Protein AF-Q708J1-F1 (afdb_monomer_lite)

pLDDT: mean 74.13, std 21.91, range [38.41, 98.19]

Organism: Homo sapiens (NCBI:txid9606)

Sequence (136 aa):
NVRVSNGSPSLERMDARQAEHPKPSACRNLFGPVDHEELTRDLEKHCRDMEEASQRKWNFDFQNHKPLEGKYEWQEVEKGSLPEFYYRPPRPPKGACKVPAQESQDGSGSRPAAPLTGAPANSEDTHLVDPKTDPS

Secondary structure (DSSP, 8-state):
-------PPP----------PPPPTT---SS----HHHHHHHHHHHHHHHHHHHHHHHTEETTTTEE-SSSS------GGGS-GGGTPPPPPPTT---------------PPPP---PPP-----------PPPP-

Structure (mmCIF, N/CA/C/O backbone):
data_AF-Q708J1-F1
#
_entry.id   AF-Q708J1-F1
#
loop_
_atom_site.group_PDB
_atom_site.id
_atom_site.type_symbol
_atom_site.label_atom_id
_atom_site.label_alt_id
_atom_site.label_comp_id
_atom_site.label_asym_id
_atom_site.label_entity_id
_atom_site.label_seq_id
_atom_site.pdbx_PDB_ins_code
_atom_site.Cartn_x
_atom_site.Cartn_y
_atom_site.Cartn_z
_atom_site.occupancy
_atom_site.B_iso_or_equiv
_atom_site.auth_seq_id
_atom_site.auth_comp_id
_atom_site.auth_asym_id
_atom_site.auth_atom_id
_atom_site.pdbx_PDB_model_num
ATOM 1 N N . ASN A 1 1 ? 68.027 -58.428 -14.342 1.00 43.97 1 ASN A N 1
ATOM 2 C CA . ASN A 1 1 ? 66.987 -58.029 -13.368 1.00 43.97 1 ASN A CA 1
ATOM 3 C C . ASN A 1 1 ? 66.625 -56.564 -13.527 1.00 43.97 1 ASN A C 1
ATOM 5 O O . ASN A 1 1 ? 67.343 -55.714 -13.021 1.00 43.97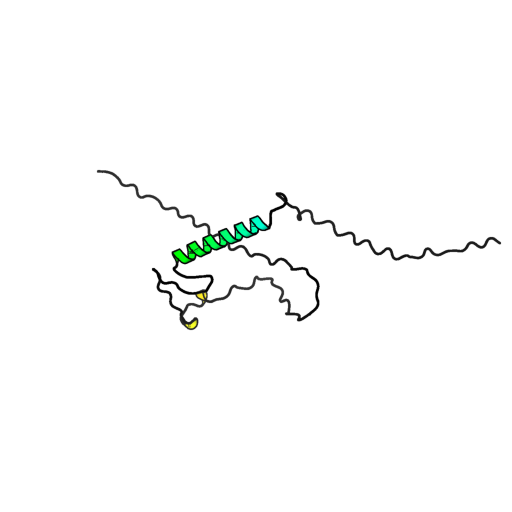 1 ASN A O 1
ATOM 9 N N . VAL A 1 2 ? 65.527 -56.268 -14.224 1.00 50.22 2 VAL A N 1
ATOM 10 C CA . VAL A 1 2 ? 64.918 -54.929 -14.245 1.00 50.22 2 VAL A CA 1
A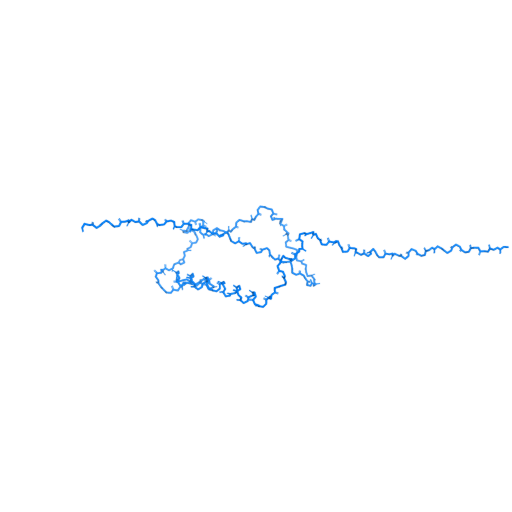TOM 11 C C . VAL A 1 2 ? 63.811 -54.918 -13.193 1.00 50.22 2 VAL A C 1
ATOM 13 O O . VAL A 1 2 ? 62.875 -55.710 -13.267 1.00 50.22 2 VAL A O 1
ATOM 16 N N . ARG A 1 3 ? 63.958 -54.070 -12.172 1.00 63.84 3 ARG A N 1
ATOM 17 C CA . ARG A 1 3 ? 62.969 -53.858 -11.110 1.00 63.84 3 ARG A CA 1
ATOM 18 C C . ARG A 1 3 ? 61.980 -52.803 -11.602 1.00 63.84 3 ARG A C 1
ATOM 20 O O . ARG A 1 3 ? 62.302 -51.621 -11.588 1.00 63.84 3 ARG A O 1
ATOM 27 N N . VAL A 1 4 ? 60.806 -53.224 -12.064 1.00 57.09 4 VAL A N 1
ATOM 28 C CA . VAL A 1 4 ? 59.715 -52.299 -12.400 1.00 57.09 4 VAL A CA 1
ATOM 29 C C . VAL A 1 4 ? 58.960 -52.002 -11.107 1.00 57.09 4 VAL A C 1
ATOM 31 O O . VAL A 1 4 ? 58.263 -52.862 -10.572 1.00 57.09 4 VAL A O 1
ATOM 34 N N . SER A 1 5 ? 59.166 -50.814 -10.545 1.00 57.88 5 SER A N 1
ATOM 35 C CA . SER A 1 5 ? 58.379 -50.328 -9.413 1.00 57.88 5 SER A CA 1
ATOM 36 C C . SER A 1 5 ? 56.951 -50.065 -9.885 1.00 57.88 5 SER A C 1
ATOM 38 O O . SER A 1 5 ? 56.720 -49.164 -10.688 1.00 57.88 5 SER A O 1
ATOM 40 N N . ASN A 1 6 ? 55.992 -50.836 -9.376 1.00 51.56 6 ASN A N 1
ATOM 41 C CA . ASN A 1 6 ? 54.568 -50.564 -9.536 1.00 51.56 6 ASN A CA 1
ATOM 42 C C . ASN A 1 6 ? 54.202 -49.423 -8.573 1.00 51.56 6 ASN A C 1
ATOM 44 O O . ASN A 1 6 ? 53.754 -49.654 -7.452 1.00 51.56 6 ASN A O 1
ATOM 48 N N . GLY A 1 7 ? 54.497 -48.184 -8.972 1.00 53.19 7 GLY A N 1
ATOM 49 C CA . GLY A 1 7 ? 53.983 -47.007 -8.284 1.00 53.19 7 GLY A CA 1
ATOM 50 C C . GLY A 1 7 ? 52.474 -46.972 -8.480 1.00 53.19 7 GLY A C 1
ATOM 51 O O . GLY A 1 7 ? 52.008 -46.630 -9.563 1.00 53.19 7 GLY A O 1
ATOM 52 N N . SER A 1 8 ? 51.713 -47.385 -7.467 1.00 53.72 8 SER A N 1
ATOM 53 C CA . SER A 1 8 ? 50.268 -47.164 -7.436 1.00 53.72 8 SER A CA 1
ATOM 54 C C . SER A 1 8 ? 50.008 -45.674 -7.672 1.00 53.72 8 SER A C 1
ATOM 56 O O . SER A 1 8 ? 50.663 -44.860 -7.013 1.00 53.72 8 SER A O 1
ATOM 58 N N . PRO A 1 9 ? 49.090 -45.284 -8.577 1.00 55.34 9 PRO A N 1
ATOM 59 C CA . PRO A 1 9 ? 48.700 -43.889 -8.657 1.00 55.34 9 PRO A CA 1
ATOM 60 C C . PRO A 1 9 ? 48.106 -43.559 -7.290 1.00 55.34 9 PRO A C 1
ATOM 62 O O . PRO A 1 9 ? 47.204 -44.263 -6.825 1.00 55.34 9 PRO A O 1
ATOM 65 N N . SER A 1 10 ? 48.646 -42.555 -6.595 1.00 57.94 10 SER A N 1
ATOM 66 C CA . SER A 1 10 ? 47.942 -42.029 -5.435 1.00 57.94 10 SER A CA 1
ATOM 67 C C . SER A 1 10 ? 46.565 -41.640 -5.944 1.00 57.94 10 SER A C 1
ATOM 69 O O . SER A 1 10 ? 46.448 -40.831 -6.865 1.00 57.94 10 SER A O 1
ATOM 71 N N . LEU A 1 11 ? 45.534 -42.275 -5.391 1.00 56.28 11 LEU A N 1
ATOM 72 C CA . LEU A 1 11 ? 44.155 -41.859 -5.553 1.00 56.28 11 LEU A CA 1
ATOM 73 C C . LEU A 1 11 ? 44.043 -40.523 -4.810 1.00 56.28 11 LEU A C 1
ATOM 75 O O . LEU A 1 11 ? 43.499 -40.456 -3.709 1.00 56.28 11 LEU A O 1
ATOM 79 N N . GLU A 1 12 ? 44.667 -39.476 -5.358 1.00 61.06 12 GLU A N 1
ATOM 80 C CA . GLU A 1 12 ? 44.356 -38.113 -4.991 1.00 61.06 12 GLU A CA 1
ATOM 81 C C . GLU A 1 12 ? 42.869 -38.013 -5.246 1.00 61.06 12 GLU A C 1
ATOM 83 O O . GLU A 1 12 ? 42.388 -38.110 -6.376 1.00 61.06 12 GLU A O 1
ATOM 88 N N . ARG A 1 13 ? 42.151 -37.994 -4.128 1.00 60.44 13 ARG A N 1
ATOM 89 C CA . ARG A 1 13 ? 40.739 -37.724 -4.021 1.00 60.44 13 ARG A CA 1
ATOM 90 C C . ARG A 1 13 ? 40.523 -36.473 -4.855 1.00 60.44 13 ARG A C 1
ATOM 92 O O . ARG A 1 13 ? 40.803 -35.373 -4.395 1.00 60.44 13 ARG A O 1
ATOM 99 N N . MET A 1 14 ? 40.106 -36.661 -6.103 1.00 56.94 14 MET A N 1
ATOM 100 C CA . MET A 1 14 ? 39.491 -35.607 -6.877 1.00 56.94 14 MET A CA 1
ATOM 101 C C . MET A 1 14 ? 38.308 -35.212 -6.017 1.00 56.94 14 MET A C 1
ATOM 103 O O . MET A 1 14 ? 37.308 -35.930 -5.968 1.00 56.94 14 MET A O 1
ATOM 107 N N . ASP A 1 15 ? 38.486 -34.145 -5.237 1.00 59.12 15 ASP A N 1
ATOM 108 C CA . ASP A 1 15 ? 37.370 -33.429 -4.665 1.00 59.12 15 ASP A CA 1
ATOM 109 C C . ASP A 1 15 ? 36.436 -33.231 -5.847 1.00 59.12 15 ASP A C 1
ATOM 111 O O . ASP A 1 15 ? 36.851 -32.727 -6.902 1.00 59.12 15 ASP A O 1
ATOM 115 N N . ALA A 1 16 ? 35.259 -33.849 -5.760 1.00 60.78 16 ALA A N 1
ATOM 116 C CA . ALA A 1 16 ? 34.289 -33.763 -6.821 1.00 60.78 16 ALA A CA 1
ATOM 117 C C . ALA A 1 16 ? 34.064 -32.272 -6.972 1.00 60.78 16 ALA A C 1
ATOM 119 O O . ALA A 1 16 ? 33.454 -31.683 -6.085 1.00 60.78 16 ALA A O 1
ATOM 120 N N . ARG A 1 17 ? 34.617 -31.663 -8.037 1.00 60.22 17 ARG A N 1
ATOM 121 C CA . ARG A 1 17 ? 34.301 -30.287 -8.406 1.00 60.22 17 ARG A CA 1
ATOM 122 C C . ARG A 1 17 ? 32.797 -30.254 -8.309 1.00 60.22 17 ARG A C 1
ATOM 124 O O . ARG A 1 17 ? 32.159 -30.960 -9.094 1.00 60.22 17 ARG A O 1
ATOM 131 N N . GLN A 1 18 ? 32.263 -29.590 -7.284 1.00 56.81 18 GLN A N 1
ATOM 132 C CA . GLN A 1 18 ? 30.833 -29.444 -7.149 1.00 56.81 18 GLN A CA 1
ATOM 133 C C . GLN A 1 18 ? 30.455 -28.723 -8.426 1.00 56.81 18 GLN A C 1
ATOM 135 O O . GLN A 1 18 ? 30.733 -27.538 -8.589 1.00 56.81 18 GLN A O 1
ATOM 140 N N . ALA A 1 19 ? 29.980 -29.486 -9.407 1.00 57.84 19 ALA A N 1
ATOM 141 C CA . ALA A 1 19 ? 29.413 -28.934 -10.602 1.00 57.84 19 ALA A CA 1
ATOM 142 C C . ALA A 1 19 ? 28.142 -28.302 -10.073 1.00 57.84 19 ALA A C 1
ATOM 144 O O . ALA A 1 19 ? 27.152 -28.997 -9.842 1.00 57.84 19 ALA A O 1
ATOM 145 N N . GLU A 1 20 ? 28.262 -27.015 -9.746 1.00 64.75 20 GLU A N 1
ATOM 146 C CA . GLU A 1 20 ? 27.172 -26.101 -9.481 1.00 64.75 20 GLU A CA 1
ATOM 147 C C . GLU A 1 20 ? 26.062 -26.507 -10.443 1.00 64.75 20 GLU A C 1
ATOM 149 O O . GLU A 1 20 ? 26.245 -26.465 -11.665 1.00 64.75 20 GLU A O 1
ATOM 154 N N . HIS A 1 21 ? 24.976 -27.064 -9.905 1.00 72.25 21 HIS A N 1
ATOM 155 C CA . HIS A 1 21 ? 23.890 -27.533 -10.745 1.00 72.25 21 HIS A CA 1
ATOM 156 C C . HIS A 1 21 ? 23.485 -26.355 -11.641 1.00 72.25 21 HIS A C 1
ATOM 158 O O . HIS A 1 21 ? 23.239 -25.265 -11.113 1.00 72.25 21 HIS A O 1
ATOM 164 N N . PRO A 1 22 ? 23.468 -26.515 -12.977 1.00 81.31 22 PRO A N 1
ATOM 165 C CA . PRO A 1 22 ? 23.168 -25.403 -13.862 1.00 81.31 22 PRO A CA 1
ATOM 166 C C . PRO A 1 22 ? 21.809 -24.823 -13.475 1.00 81.31 22 PRO A C 1
ATOM 168 O O . PRO A 1 22 ? 20.850 -25.570 -13.256 1.00 81.31 22 PRO A O 1
ATOM 171 N N . LYS A 1 23 ? 21.741 -23.491 -13.349 1.00 85.38 23 LYS A N 1
ATOM 172 C CA . LYS A 1 23 ? 20.508 -22.794 -12.967 1.00 85.38 23 LYS A CA 1
ATOM 173 C C . LYS A 1 23 ? 19.366 -23.275 -13.868 1.00 85.38 23 LYS A C 1
ATOM 175 O O . LYS A 1 23 ? 19.550 -23.334 -15.089 1.00 85.38 23 LYS A O 1
ATOM 180 N N . PRO A 1 24 ? 18.199 -23.626 -13.300 1.00 90.69 24 PRO A N 1
ATOM 181 C CA . PRO A 1 24 ? 17.074 -24.075 -14.102 1.00 90.69 24 PRO A CA 1
ATOM 182 C C . PRO A 1 24 ? 16.690 -22.973 -15.088 1.00 90.69 24 PRO A C 1
ATOM 184 O O . PRO A 1 24 ? 16.820 -21.783 -14.797 1.00 90.69 24 PRO A O 1
ATOM 187 N N . SER A 1 25 ? 16.181 -23.365 -16.253 1.00 90.75 25 SER A N 1
ATOM 188 C CA . SER A 1 25 ? 15.899 -22.443 -17.360 1.00 90.75 25 SER A CA 1
ATOM 189 C C . SER A 1 25 ? 14.937 -21.301 -16.992 1.00 90.75 25 SER A C 1
ATOM 191 O O . SER A 1 25 ? 14.907 -20.281 -17.682 1.00 90.75 25 SER A O 1
ATOM 193 N N . ALA A 1 26 ? 14.159 -21.445 -15.916 1.00 94.94 26 ALA A N 1
ATOM 194 C CA . ALA A 1 26 ? 13.254 -20.424 -15.397 1.00 94.94 26 ALA A CA 1
ATOM 195 C C . ALA A 1 26 ? 13.956 -19.284 -14.624 1.00 94.94 26 ALA A C 1
ATOM 197 O O . ALA A 1 26 ? 13.404 -18.191 -14.539 1.00 94.94 26 ALA A O 1
ATOM 198 N N . CYS A 1 27 ? 15.166 -19.489 -14.093 1.00 92.31 27 CYS A N 1
ATOM 199 C CA . CYS A 1 27 ? 15.910 -18.474 -13.336 1.00 92.31 27 CYS A CA 1
ATOM 200 C C . CYS A 1 27 ? 16.616 -17.486 -14.276 1.00 92.31 27 CYS A C 1
ATOM 202 O O . CYS A 1 27 ? 17.840 -17.507 -14.417 1.00 92.31 27 CYS A O 1
ATOM 204 N N . ARG A 1 28 ? 15.838 -16.625 -14.934 1.00 95.00 28 ARG A N 1
ATOM 205 C CA . ARG A 1 28 ? 16.339 -15.613 -15.869 1.00 95.00 28 ARG A CA 1
ATOM 206 C C . ARG A 1 28 ? 15.817 -14.226 -15.514 1.00 95.00 28 ARG A C 1
ATOM 208 O O . ARG A 1 28 ? 14.693 -14.081 -15.045 1.00 95.00 28 ARG A O 1
ATOM 215 N N . ASN A 1 29 ? 16.629 -13.210 -15.782 1.00 94.56 29 ASN A N 1
ATOM 216 C CA . ASN A 1 29 ? 16.174 -11.830 -15.753 1.00 94.56 29 ASN A CA 1
ATOM 217 C C . ASN A 1 29 ? 15.437 -11.528 -17.071 1.00 94.56 29 ASN A C 1
ATOM 219 O O . ASN A 1 29 ? 15.979 -11.785 -18.145 1.00 94.56 29 ASN A O 1
ATOM 223 N N . LEU A 1 30 ? 14.198 -11.041 -16.980 1.00 96.56 30 LEU A N 1
ATOM 224 C CA . LEU A 1 30 ? 13.337 -10.807 -18.142 1.00 96.56 30 LEU A CA 1
ATOM 225 C C . LEU A 1 30 ? 13.532 -9.427 -18.788 1.00 96.56 30 LEU A C 1
ATOM 227 O O . LEU A 1 30 ? 13.347 -9.313 -19.996 1.00 96.56 30 LEU A O 1
ATOM 231 N N . PHE A 1 31 ? 13.898 -8.401 -18.011 1.00 96.44 31 PHE A N 1
ATOM 232 C CA . PHE A 1 31 ? 13.852 -6.992 -18.444 1.00 96.44 31 PHE A CA 1
ATOM 233 C C . PHE A 1 31 ? 15.124 -6.182 -18.142 1.00 96.44 31 PHE A C 1
ATOM 235 O O . PHE A 1 31 ? 15.173 -4.990 -18.421 1.00 96.44 31 PHE A O 1
ATOM 242 N N . GLY A 1 32 ? 16.166 -6.818 -17.613 1.00 96.12 32 GLY A N 1
ATOM 243 C CA . GLY A 1 32 ? 17.430 -6.187 -17.243 1.00 96.12 32 GLY A CA 1
ATOM 244 C C . GLY A 1 32 ? 17.588 -5.901 -15.741 1.00 96.12 32 GLY A C 1
ATOM 245 O O . GLY A 1 32 ? 16.710 -6.218 -14.931 1.00 96.12 32 GLY A O 1
ATOM 246 N N . PRO A 1 33 ? 18.759 -5.377 -15.339 1.00 95.75 33 PRO A N 1
ATOM 247 C CA . PRO A 1 33 ? 19.034 -4.995 -13.956 1.00 95.75 33 PRO A CA 1
ATOM 248 C C . PRO A 1 33 ? 18.106 -3.862 -13.494 1.00 95.75 33 PRO A C 1
ATOM 250 O O . PRO A 1 33 ? 17.660 -3.056 -14.305 1.00 95.75 33 PRO A O 1
ATOM 253 N N . VAL A 1 34 ? 17.837 -3.804 -12.188 1.00 96.88 34 VAL A N 1
ATOM 254 C CA . VAL A 1 34 ? 16.978 -2.788 -11.561 1.00 96.88 34 VAL A CA 1
ATOM 255 C C . VAL A 1 34 ? 17.810 -1.907 -10.628 1.00 96.88 34 VAL A C 1
ATOM 257 O O . VAL A 1 34 ? 18.753 -2.400 -10.005 1.00 96.88 34 VAL A O 1
ATOM 260 N N . ASP A 1 35 ? 17.454 -0.629 -10.510 1.00 97.06 35 ASP A N 1
ATOM 261 C CA . ASP A 1 35 ? 17.966 0.244 -9.452 1.00 97.06 35 ASP A CA 1
ATOM 262 C C . ASP A 1 35 ? 17.180 -0.027 -8.159 1.00 97.06 35 ASP A C 1
ATOM 264 O O . ASP A 1 35 ? 15.981 0.240 -8.063 1.00 97.06 35 ASP A O 1
ATOM 268 N N . HIS A 1 36 ? 17.846 -0.619 -7.166 1.00 97.44 36 HIS A N 1
ATOM 269 C CA . HIS A 1 36 ? 17.205 -1.010 -5.911 1.00 97.44 36 HIS A CA 1
ATOM 270 C C . HIS A 1 36 ? 16.888 0.177 -4.994 1.00 97.44 36 HIS A C 1
ATOM 272 O O . HIS A 1 36 ? 15.948 0.083 -4.200 1.00 97.44 36 HIS A O 1
ATOM 278 N N . GLU A 1 37 ? 17.639 1.274 -5.084 1.00 97.69 37 GLU A N 1
ATOM 279 C CA . GLU A 1 37 ? 17.399 2.461 -4.263 1.00 97.69 37 GLU A CA 1
ATOM 280 C C . GLU A 1 37 ? 16.185 3.226 -4.787 1.00 97.69 37 GLU A C 1
ATOM 282 O O . GLU A 1 37 ? 15.309 3.609 -4.009 1.00 97.69 37 GLU A O 1
ATOM 287 N N . GLU A 1 38 ? 16.091 3.396 -6.107 1.00 97.75 38 GLU A N 1
ATOM 288 C CA . GLU A 1 38 ? 14.918 3.987 -6.752 1.00 97.75 38 GLU A CA 1
ATOM 289 C C . GLU A 1 38 ? 13.662 3.157 -6.517 1.00 97.75 38 GLU A C 1
ATOM 291 O O . GLU A 1 38 ? 12.668 3.685 -6.020 1.00 97.75 38 GLU A O 1
ATOM 296 N N . LEU A 1 39 ? 13.733 1.847 -6.763 1.00 96.88 39 LEU A N 1
ATOM 297 C CA . LEU A 1 39 ? 12.592 0.960 -6.571 1.00 96.88 39 LEU A CA 1
ATOM 298 C C . LEU A 1 39 ? 12.074 0.990 -5.128 1.00 96.88 39 LEU A C 1
ATOM 300 O O . LEU A 1 39 ? 10.866 0.999 -4.908 1.00 96.88 39 LEU A O 1
ATOM 304 N N . THR A 1 40 ? 12.971 1.011 -4.138 1.00 97.38 40 THR A N 1
ATOM 305 C CA . THR A 1 40 ? 12.566 1.056 -2.726 1.00 97.38 40 THR A CA 1
ATOM 306 C C . THR A 1 40 ? 11.835 2.357 -2.410 1.00 97.38 40 THR A C 1
ATOM 308 O O . THR A 1 40 ? 10.743 2.315 -1.845 1.00 97.38 40 THR A O 1
ATOM 311 N N . ARG A 1 41 ? 12.383 3.503 -2.837 1.00 98.19 41 ARG A N 1
ATOM 312 C CA . ARG A 1 41 ? 11.742 4.814 -2.648 1.00 98.19 41 ARG A CA 1
ATOM 313 C C . ARG A 1 41 ? 10.364 4.874 -3.300 1.00 98.19 41 ARG A C 1
ATOM 315 O O . ARG A 1 41 ? 9.421 5.376 -2.690 1.00 98.19 41 ARG A O 1
ATOM 322 N N . ASP A 1 42 ? 10.240 4.354 -4.516 1.00 97.44 42 ASP A N 1
ATOM 323 C CA . ASP A 1 42 ? 8.980 4.365 -5.253 1.00 97.44 42 ASP A CA 1
ATOM 324 C C . ASP A 1 42 ? 7.931 3.474 -4.587 1.00 97.44 42 ASP A C 1
ATOM 326 O O . ASP A 1 42 ? 6.786 3.901 -4.424 1.00 97.44 42 ASP A O 1
ATOM 330 N N . LEU A 1 43 ? 8.308 2.273 -4.141 1.00 96.81 43 LEU A N 1
ATOM 331 C CA . LEU A 1 43 ? 7.405 1.385 -3.407 1.00 96.81 43 LEU A CA 1
ATOM 332 C C . LEU A 1 43 ? 6.945 2.010 -2.087 1.00 96.81 43 LEU A C 1
ATOM 334 O O . LEU A 1 43 ? 5.750 2.009 -1.795 1.00 96.81 43 LEU A O 1
ATOM 338 N N . GLU A 1 44 ? 7.862 2.588 -1.312 1.00 96.31 44 GLU A N 1
ATOM 339 C CA . GLU A 1 44 ? 7.528 3.279 -0.062 1.00 96.31 44 GLU A CA 1
ATOM 340 C C . GLU A 1 44 ? 6.576 4.451 -0.296 1.00 96.31 44 GLU A C 1
ATOM 342 O O . GLU A 1 44 ? 5.610 4.622 0.452 1.00 96.31 44 GLU A O 1
ATOM 347 N N . LYS A 1 45 ? 6.813 5.236 -1.353 1.00 97.12 45 LYS A N 1
ATOM 348 C CA . LYS A 1 45 ? 5.927 6.330 -1.745 1.00 97.12 45 LYS A CA 1
ATOM 349 C C . LYS A 1 45 ? 4.523 5.814 -2.055 1.00 97.12 45 LYS A C 1
ATOM 351 O O . LYS A 1 45 ? 3.561 6.344 -1.512 1.00 97.12 45 LYS A O 1
ATOM 356 N N . HIS A 1 46 ? 4.394 4.776 -2.880 1.00 96.75 46 HIS A N 1
ATOM 357 C CA . HIS A 1 46 ? 3.082 4.223 -3.232 1.00 96.75 46 HIS A CA 1
ATOM 358 C C . HIS A 1 46 ? 2.343 3.679 -2.002 1.00 96.75 46 HIS A C 1
ATOM 360 O O . HIS A 1 46 ? 1.155 3.950 -1.837 1.00 96.75 46 HIS A O 1
ATOM 366 N N . CYS A 1 47 ? 3.042 2.974 -1.108 1.00 93.19 47 CYS A N 1
ATOM 367 C CA . CYS A 1 47 ? 2.463 2.505 0.151 1.00 93.19 47 CYS A CA 1
ATOM 368 C C . CYS A 1 47 ? 1.965 3.671 1.019 1.00 93.19 47 CYS A C 1
ATOM 370 O O . CYS A 1 47 ? 0.846 3.618 1.530 1.00 93.19 47 CYS A O 1
ATOM 372 N N . ARG A 1 48 ? 2.763 4.738 1.149 1.00 95.19 48 ARG A N 1
ATOM 373 C CA . ARG A 1 48 ? 2.392 5.931 1.921 1.00 95.19 48 ARG A CA 1
ATOM 374 C C . ARG A 1 48 ? 1.189 6.650 1.321 1.00 95.19 48 ARG A C 1
ATOM 376 O O . ARG A 1 48 ? 0.278 7.007 2.059 1.00 95.19 48 ARG A O 1
ATOM 383 N N . ASP A 1 49 ? 1.158 6.822 0.003 1.00 95.19 49 ASP A N 1
ATOM 384 C CA . ASP A 1 49 ? 0.051 7.485 -0.693 1.00 95.19 49 ASP A CA 1
ATOM 385 C C . ASP A 1 49 ? -1.276 6.727 -0.457 1.00 95.19 49 ASP A C 1
ATOM 387 O O . ASP A 1 49 ? -2.317 7.337 -0.198 1.00 95.19 49 ASP A O 1
ATOM 391 N N . MET A 1 50 ? -1.241 5.387 -0.482 1.00 94.62 50 MET A N 1
ATOM 392 C CA . MET A 1 50 ? -2.400 4.539 -0.166 1.00 94.62 50 MET A CA 1
ATOM 393 C C . MET A 1 50 ? -2.844 4.666 1.297 1.00 94.62 50 MET A C 1
ATOM 395 O O . MET A 1 50 ? -4.048 4.732 1.578 1.00 94.62 50 MET A O 1
ATOM 399 N N . GLU A 1 51 ? -1.891 4.689 2.229 1.00 92.88 51 GLU A N 1
ATOM 400 C CA . GLU A 1 51 ? -2.168 4.851 3.655 1.00 92.88 51 GLU A CA 1
ATOM 401 C C . GLU A 1 51 ? -2.772 6.225 3.953 1.00 92.88 51 GLU A C 1
ATOM 403 O O . GLU A 1 51 ? -3.798 6.300 4.627 1.00 92.88 51 GLU A O 1
ATOM 408 N N . GLU A 1 52 ? -2.219 7.300 3.390 1.00 94.75 52 GLU A N 1
ATOM 409 C CA . GLU A 1 52 ? -2.733 8.659 3.565 1.00 94.75 52 GLU A CA 1
ATOM 410 C C . GLU A 1 52 ? -4.149 8.793 2.993 1.00 94.75 52 GLU A C 1
ATOM 412 O O . GLU A 1 52 ? -5.050 9.316 3.656 1.00 94.75 52 GLU A O 1
ATOM 417 N N . ALA A 1 53 ? -4.392 8.275 1.784 1.00 95.19 53 ALA A N 1
ATOM 418 C CA . ALA A 1 53 ? -5.723 8.283 1.184 1.00 95.19 53 ALA A CA 1
ATOM 419 C C . ALA A 1 53 ? -6.744 7.546 2.067 1.00 95.19 53 ALA A C 1
ATOM 421 O O . ALA A 1 53 ? -7.858 8.040 2.281 1.00 95.19 53 ALA A O 1
ATOM 422 N N . SER A 1 54 ? -6.349 6.403 2.631 1.00 94.38 54 SER A N 1
ATOM 423 C CA . SER A 1 54 ? -7.180 5.615 3.544 1.00 94.38 54 SER A CA 1
ATOM 424 C C . SER A 1 54 ? -7.411 6.348 4.864 1.00 94.38 54 SER A C 1
ATOM 426 O O . SER A 1 54 ? -8.554 6.456 5.309 1.00 94.38 54 SER A O 1
ATOM 428 N N . GLN A 1 55 ? -6.365 6.923 5.456 1.00 94.50 55 GLN A N 1
ATOM 429 C CA . GLN A 1 55 ? -6.441 7.687 6.699 1.00 94.50 55 GLN A CA 1
ATOM 430 C C . GLN A 1 55 ? -7.383 8.882 6.547 1.00 94.50 55 GLN A C 1
ATOM 432 O O . GLN A 1 55 ? -8.271 9.078 7.375 1.00 94.50 55 GLN A O 1
ATOM 437 N N . ARG A 1 56 ? -7.274 9.640 5.451 1.00 94.44 56 ARG A N 1
ATOM 438 C CA . ARG A 1 56 ? -8.169 10.771 5.155 1.00 94.44 56 ARG A CA 1
ATOM 439 C C . ARG A 1 56 ? -9.599 10.312 4.884 1.00 94.44 56 ARG A C 1
ATOM 441 O O . ARG A 1 56 ? -10.554 10.972 5.295 1.00 94.44 56 ARG A O 1
ATOM 448 N N . LYS A 1 57 ? -9.772 9.175 4.202 1.00 96.50 57 LYS A N 1
ATOM 449 C CA . LYS A 1 57 ? -11.096 8.613 3.918 1.00 96.50 57 LYS A CA 1
ATOM 450 C C . LYS A 1 57 ? -11.782 8.107 5.176 1.00 96.50 57 LYS A C 1
ATOM 452 O O . LYS A 1 57 ? -13.001 8.210 5.216 1.00 96.50 57 LYS A O 1
ATOM 457 N N . TRP A 1 58 ? -11.061 7.581 6.156 1.00 96.88 58 TRP A N 1
ATOM 458 C CA . TRP A 1 58 ? -11.636 6.903 7.320 1.00 96.88 58 TRP A CA 1
ATOM 459 C C . TRP A 1 58 ? -11.440 7.648 8.642 1.00 96.88 58 TRP A C 1
ATOM 461 O O . TRP A 1 58 ? -11.962 7.195 9.653 1.00 96.88 58 TRP A O 1
ATOM 471 N N . ASN A 1 59 ? -10.714 8.773 8.646 1.00 95.88 59 ASN A N 1
ATOM 472 C CA . ASN A 1 59 ? -10.227 9.449 9.854 1.00 95.88 59 ASN A CA 1
ATOM 473 C C . ASN A 1 59 ? -9.688 8.447 10.890 1.00 95.88 59 ASN A C 1
ATOM 475 O O . ASN A 1 59 ? -10.011 8.497 12.071 1.00 95.88 59 ASN A O 1
ATOM 479 N N . PHE A 1 60 ? -8.887 7.495 10.420 1.00 95.50 60 PHE A N 1
ATOM 480 C CA . PHE A 1 60 ? -8.272 6.469 11.249 1.00 95.50 60 PHE A CA 1
ATOM 481 C C . PHE A 1 60 ? -6.818 6.301 10.839 1.00 95.50 60 PHE A C 1
ATOM 483 O O . PHE A 1 60 ? -6.517 6.111 9.661 1.00 95.50 60 PHE A O 1
ATOM 490 N N . ASP A 1 61 ? -5.921 6.378 11.809 1.00 93.69 61 ASP A N 1
ATOM 491 C CA . ASP A 1 61 ? -4.503 6.137 11.619 1.00 93.69 61 ASP A CA 1
ATOM 492 C C . ASP A 1 61 ? -4.218 4.634 11.720 1.00 93.69 61 ASP A C 1
ATOM 494 O O . ASP A 1 61 ? -4.145 4.059 12.811 1.00 93.69 61 ASP A O 1
ATOM 498 N N . PHE A 1 62 ? -4.071 3.996 10.558 1.00 91.62 62 PHE A N 1
ATOM 499 C CA . PHE A 1 62 ? -3.785 2.567 10.448 1.00 91.62 62 PHE A CA 1
ATOM 500 C C . PHE A 1 62 ? -2.379 2.199 10.939 1.00 91.62 62 PHE A C 1
ATOM 502 O O . PHE A 1 62 ? -2.204 1.093 11.452 1.00 91.62 62 PHE A O 1
ATOM 509 N N . GLN A 1 63 ? -1.408 3.116 10.869 1.00 90.12 63 GLN A N 1
ATOM 510 C CA . GLN A 1 63 ? -0.031 2.865 11.292 1.00 90.12 63 GLN A CA 1
ATOM 511 C C . GLN A 1 63 ? 0.078 2.754 12.814 1.00 90.12 63 GLN A C 1
ATOM 513 O O . GLN A 1 63 ? 0.776 1.878 13.332 1.00 90.12 63 GLN A O 1
ATOM 518 N N . ASN A 1 64 ? -0.612 3.643 13.531 1.00 91.50 64 ASN A N 1
ATOM 519 C CA . ASN A 1 64 ? -0.617 3.677 14.995 1.00 91.50 64 ASN A CA 1
ATOM 520 C C . ASN A 1 64 ? -1.801 2.922 15.613 1.00 91.50 64 ASN A C 1
ATOM 522 O O . ASN A 1 64 ? -1.865 2.798 16.837 1.00 91.50 64 ASN A O 1
ATOM 526 N N . HIS A 1 65 ? -2.727 2.434 14.780 1.00 92.31 65 HIS A N 1
ATOM 527 C CA . HIS A 1 65 ? -3.989 1.821 15.188 1.00 92.31 65 HIS A CA 1
ATOM 528 C C . HIS A 1 65 ? -4.789 2.735 16.132 1.00 92.31 65 HIS A C 1
ATOM 530 O O . HIS A 1 65 ? -5.227 2.335 17.215 1.00 92.31 65 HIS A O 1
ATOM 536 N N . LYS A 1 66 ? -4.936 4.005 15.738 1.00 93.06 66 LYS A N 1
ATOM 537 C CA . LYS A 1 66 ? -5.635 5.022 16.528 1.00 93.06 66 LYS A CA 1
ATOM 538 C C . LYS A 1 66 ? -6.680 5.748 15.694 1.00 93.06 66 LYS A C 1
ATOM 540 O O . LYS A 1 66 ? -6.394 6.143 14.565 1.00 93.06 66 LYS A O 1
ATOM 545 N N . PRO A 1 67 ? -7.873 5.989 16.249 1.00 95.06 67 PRO A N 1
ATOM 546 C CA . PRO A 1 67 ? -8.839 6.834 15.581 1.00 95.06 67 PRO A CA 1
ATOM 547 C C . PRO A 1 67 ? -8.387 8.292 15.589 1.00 95.06 67 PRO A C 1
ATOM 549 O O . PRO A 1 67 ? -7.757 8.760 16.538 1.00 95.06 67 PRO A O 1
ATOM 552 N N . LEU A 1 68 ? -8.723 9.003 14.520 1.00 93.19 68 LEU A N 1
ATOM 553 C CA . LEU A 1 68 ? -8.553 10.443 14.395 1.00 93.19 68 LEU A CA 1
ATOM 554 C C . LEU A 1 68 ? -9.925 11.109 14.458 1.00 93.19 68 LEU A C 1
ATOM 556 O O . LEU A 1 68 ? -10.945 10.513 14.104 1.00 93.19 68 LEU A O 1
ATOM 560 N N . GLU A 1 69 ? -9.942 12.367 14.877 1.00 92.38 69 GLU A N 1
ATOM 561 C CA . GLU A 1 69 ? -11.157 13.171 14.841 1.00 92.38 69 GLU A CA 1
ATOM 562 C C . GLU A 1 69 ? -11.590 13.411 13.391 1.00 92.38 69 GLU A C 1
ATOM 564 O O . GLU A 1 69 ? -10.779 13.706 12.509 1.00 92.38 69 GLU A O 1
ATOM 569 N N . GLY A 1 70 ? -12.883 13.259 13.125 1.00 92.75 70 GLY A N 1
ATOM 570 C CA . GLY A 1 70 ? -13.417 13.418 11.785 1.00 92.75 70 GLY A CA 1
ATOM 571 C C . GLY A 1 70 ? -14.857 12.947 11.671 1.00 92.75 70 GLY A C 1
ATOM 572 O O . GLY A 1 70 ? -15.628 12.990 12.621 1.00 92.75 70 GLY A O 1
ATOM 573 N N . LYS A 1 71 ? -15.221 12.513 10.467 1.00 95.19 71 LYS A N 1
ATOM 574 C CA . LYS A 1 71 ? -16.597 12.135 10.114 1.00 95.19 71 LYS A CA 1
ATOM 575 C C . LYS A 1 71 ? -17.066 10.803 10.708 1.00 95.19 71 LYS A C 1
ATOM 577 O O . LYS A 1 71 ? -18.269 10.581 10.775 1.00 95.19 71 LYS A O 1
ATOM 582 N N . TYR A 1 72 ? -16.148 9.908 11.065 1.00 94.88 72 TYR A N 1
ATOM 583 C CA . TYR A 1 72 ? -16.457 8.632 11.701 1.00 94.88 72 TYR A CA 1
ATOM 584 C C . TYR A 1 72 ? -16.095 8.684 13.181 1.00 94.88 72 TYR A C 1
ATOM 586 O O . TYR A 1 72 ? -14.957 8.983 13.536 1.00 94.88 72 TYR A O 1
ATOM 594 N N . GLU A 1 73 ? -17.045 8.333 14.037 1.00 96.00 73 GLU A N 1
ATOM 595 C CA . GLU A 1 73 ? -16.796 8.126 15.460 1.00 96.00 73 GLU A CA 1
ATOM 596 C C . GLU A 1 73 ? -16.382 6.671 15.689 1.00 96.00 73 GLU A C 1
ATOM 598 O O . GLU A 1 73 ? -17.200 5.751 15.650 1.00 96.00 73 GLU A O 1
ATOM 603 N N . TRP A 1 74 ? -15.086 6.452 15.888 1.00 96.00 74 TRP A N 1
ATOM 604 C CA . TRP A 1 74 ? -14.535 5.125 16.133 1.00 96.00 74 TRP A CA 1
ATOM 605 C C . TRP A 1 74 ? -14.670 4.735 17.602 1.00 96.00 74 TRP A C 1
ATOM 607 O O . TRP A 1 74 ? -14.316 5.505 18.493 1.00 96.00 74 TRP A O 1
ATOM 617 N N . GLN A 1 75 ? -15.126 3.508 17.845 1.00 94.44 75 GLN A N 1
ATOM 618 C CA . GLN A 1 75 ? -15.253 2.932 19.180 1.00 94.44 75 GLN A CA 1
ATOM 619 C C . GLN A 1 75 ? -14.515 1.599 19.242 1.00 94.44 75 GLN A C 1
ATOM 621 O O . GLN A 1 75 ? -14.659 0.755 18.355 1.00 94.44 75 GLN A O 1
ATOM 626 N N . GLU A 1 76 ? -13.739 1.407 20.304 1.00 91.88 76 GLU A N 1
ATOM 627 C CA . GLU A 1 76 ? -13.182 0.100 20.630 1.00 91.88 76 GLU A CA 1
ATOM 628 C C . GLU A 1 76 ? -14.255 -0.732 21.333 1.00 91.88 76 GLU A C 1
ATOM 630 O O . GLU A 1 76 ? -14.874 -0.289 22.300 1.00 91.88 76 GLU A O 1
ATOM 635 N N . VAL A 1 77 ? -14.493 -1.939 20.828 1.00 93.19 77 VAL A N 1
ATOM 636 C CA . VAL A 1 77 ? -15.517 -2.850 21.342 1.00 93.19 77 VAL A CA 1
ATOM 637 C C . VAL A 1 77 ? -14.894 -4.192 21.697 1.00 93.19 77 VAL A C 1
ATOM 639 O O . VAL A 1 77 ? -13.962 -4.666 21.042 1.00 93.19 77 VAL A O 1
ATOM 642 N N . GLU A 1 78 ? -15.417 -4.828 22.743 1.00 92.56 78 GLU A N 1
ATOM 643 C CA . GLU A 1 78 ? -14.938 -6.138 23.170 1.00 92.56 78 GLU A CA 1
ATOM 644 C C . GLU A 1 78 ? -15.267 -7.199 22.113 1.00 92.56 78 GLU A C 1
ATOM 646 O O . GLU A 1 78 ? -16.381 -7.251 21.587 1.00 92.56 78 GLU A O 1
ATOM 651 N N . LYS A 1 79 ? -14.323 -8.106 21.845 1.00 90.50 79 LYS A N 1
ATOM 652 C CA . LYS A 1 79 ? -14.485 -9.171 20.842 1.00 90.50 79 LYS A CA 1
ATOM 653 C C . LYS A 1 79 ? -15.746 -10.012 21.062 1.00 90.50 79 LYS A C 1
ATOM 655 O O . LYS A 1 79 ? -16.414 -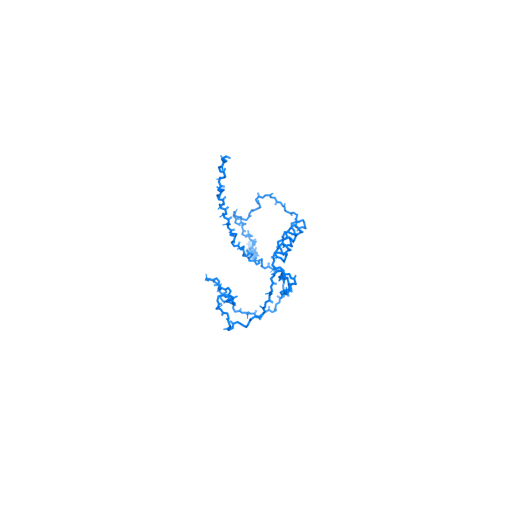10.346 20.096 1.00 90.50 79 LYS A O 1
ATOM 660 N N . GLY A 1 80 ? -16.119 -10.286 22.315 1.00 91.56 80 GLY A N 1
ATOM 661 C CA . GLY A 1 80 ? -17.328 -11.053 22.644 1.00 91.56 80 GLY A CA 1
ATOM 662 C C . GLY A 1 80 ? -18.648 -10.378 22.249 1.00 91.56 80 GLY A C 1
ATOM 663 O O . GLY A 1 80 ? -19.667 -11.055 22.151 1.00 91.56 80 GLY A O 1
ATOM 664 N N . SER A 1 81 ? -18.635 -9.065 21.998 1.00 92.75 81 SER A N 1
ATOM 665 C CA . SER A 1 81 ? -19.810 -8.306 21.548 1.00 92.75 81 SER A CA 1
ATOM 666 C C . SER A 1 81 ? -19.986 -8.293 20.026 1.00 92.75 81 SER A C 1
ATOM 668 O O . SER A 1 81 ? -21.057 -7.941 19.532 1.00 92.75 81 SER A O 1
ATOM 670 N N . LEU A 1 82 ? -18.953 -8.687 19.273 1.00 94.25 82 LEU A N 1
ATOM 671 C CA . LEU A 1 82 ? -18.957 -8.692 17.816 1.00 94.25 82 LEU A CA 1
ATOM 672 C C . LEU A 1 82 ? -19.162 -10.105 17.260 1.00 94.25 82 LEU A C 1
ATOM 674 O O . LEU A 1 82 ? -18.753 -11.093 17.869 1.00 94.25 82 LEU A O 1
ATOM 678 N N . PRO A 1 83 ? -19.717 -10.232 16.045 1.00 95.38 83 PRO A N 1
ATOM 679 C CA . PRO A 1 83 ? -19.623 -11.476 15.300 1.00 95.38 83 PRO A CA 1
ATOM 680 C C . PRO A 1 83 ? -18.162 -11.910 15.116 1.00 95.38 83 PRO A C 1
ATOM 682 O O . PRO A 1 83 ? -17.314 -11.110 14.717 1.00 95.38 83 PRO A O 1
ATOM 685 N N . GLU A 1 84 ? -17.899 -13.208 15.302 1.00 93.88 84 GLU A N 1
ATOM 686 C CA . GLU A 1 84 ? -16.568 -13.838 15.195 1.00 93.88 84 GLU A CA 1
ATOM 687 C C . GLU A 1 84 ? -15.791 -13.458 13.929 1.00 93.88 84 GLU A C 1
ATOM 689 O O . GLU A 1 84 ? -14.566 -13.422 13.920 1.00 93.88 84 GLU A O 1
ATOM 694 N N . PHE A 1 85 ? -16.498 -13.153 12.843 1.00 94.81 85 PHE A N 1
ATOM 695 C CA . PHE A 1 85 ? -15.904 -12.758 11.574 1.00 94.81 85 PHE A CA 1
ATOM 696 C C . PHE A 1 85 ? -14.936 -11.564 11.680 1.00 94.81 85 PHE A C 1
ATOM 698 O O . PHE A 1 85 ? -13.896 -11.592 11.029 1.00 94.81 85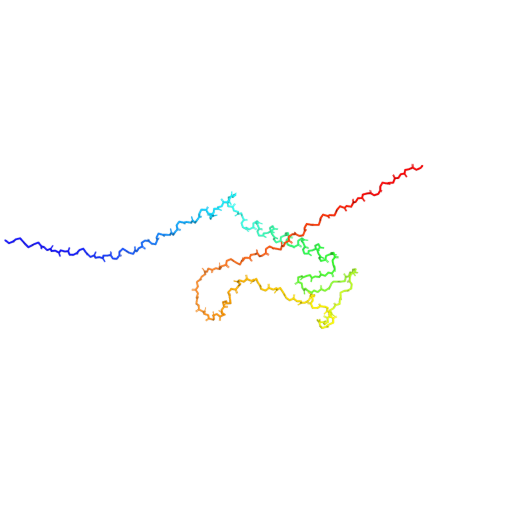 PHE A O 1
ATOM 705 N N . TYR A 1 86 ? -15.233 -10.553 12.504 1.00 94.00 86 TYR A N 1
ATOM 706 C CA . TYR A 1 86 ? -14.462 -9.301 12.535 1.00 94.00 86 TYR A CA 1
ATOM 707 C C . TYR A 1 86 ? -13.102 -9.409 13.235 1.00 94.00 86 TYR A C 1
ATOM 709 O O . TYR A 1 86 ? -12.235 -8.571 13.007 1.00 94.00 86 TYR A O 1
ATOM 717 N N . TYR A 1 87 ? -12.897 -10.426 14.075 1.00 92.88 87 TYR A N 1
ATOM 718 C CA . TYR A 1 87 ? -11.649 -10.612 14.826 1.00 92.88 87 TYR A CA 1
ATOM 719 C C . TYR A 1 87 ? -10.997 -11.983 14.598 1.00 92.88 87 TYR A C 1
ATOM 721 O O . TYR A 1 87 ? -9.968 -12.291 15.209 1.00 92.88 87 TYR A O 1
ATOM 729 N N . ARG A 1 88 ? -11.572 -12.810 13.718 1.00 94.88 88 ARG A N 1
ATOM 730 C CA . ARG A 1 88 ? -11.021 -14.113 13.348 1.00 94.88 88 ARG A CA 1
ATOM 731 C C . ARG A 1 88 ? -9.673 -13.942 12.630 1.00 94.88 88 ARG A C 1
ATOM 733 O O . ARG A 1 88 ? -9.619 -13.275 11.598 1.00 94.88 88 ARG A O 1
ATOM 740 N N . PRO A 1 89 ? -8.595 -14.604 13.087 1.00 93.38 89 PRO A N 1
ATOM 741 C CA . PRO A 1 89 ? -7.306 -14.550 12.406 1.00 93.38 89 PRO A CA 1
ATOM 742 C C . PRO A 1 89 ? -7.323 -15.316 11.067 1.00 93.38 89 PRO A C 1
ATOM 744 O O . PRO A 1 89 ? -8.112 -16.258 10.898 1.00 93.38 89 PRO A O 1
ATOM 747 N N . PRO A 1 90 ? -6.418 -14.982 10.125 1.00 93.88 90 PRO A N 1
ATOM 748 C CA . PRO A 1 90 ? -6.273 -15.709 8.868 1.00 93.88 90 PRO A CA 1
ATOM 749 C C . PRO A 1 90 ? -6.027 -17.206 9.083 1.00 93.88 90 PRO A C 1
ATOM 751 O O . PRO A 1 90 ? -5.306 -17.626 9.992 1.00 93.88 90 PRO A O 1
ATOM 754 N N . ARG A 1 91 ? -6.620 -18.039 8.222 1.00 92.12 91 ARG A N 1
ATOM 755 C CA . ARG A 1 91 ? -6.398 -19.488 8.264 1.00 92.12 91 ARG A CA 1
ATOM 756 C C . ARG A 1 91 ? -4.999 -19.799 7.725 1.00 92.12 91 ARG A C 1
ATOM 758 O O . ARG A 1 91 ? -4.649 -19.283 6.664 1.00 92.12 91 ARG A O 1
ATOM 765 N N . PRO A 1 92 ? -4.222 -20.673 8.386 1.00 87.81 92 PRO A N 1
ATOM 766 C CA . PRO A 1 92 ? -2.950 -21.107 7.831 1.00 87.81 92 PRO A CA 1
ATOM 767 C C . PRO A 1 92 ? -3.191 -21.818 6.489 1.00 87.81 92 PRO A C 1
ATOM 769 O O . PRO A 1 92 ? -4.189 -22.542 6.356 1.00 87.81 92 PRO A O 1
ATOM 772 N N . PRO A 1 93 ? -2.303 -21.639 5.497 1.00 85.38 93 PRO A N 1
ATOM 773 C CA . PRO A 1 93 ? -2.444 -22.305 4.213 1.00 85.38 93 PRO A CA 1
ATOM 774 C C . PRO A 1 93 ? -2.410 -23.825 4.410 1.00 85.38 93 PRO A C 1
ATOM 776 O O . PRO A 1 93 ? -1.588 -24.361 5.162 1.00 85.38 93 PRO A O 1
ATOM 779 N N . LYS A 1 94 ? -3.325 -24.537 3.739 1.00 76.25 94 LYS A N 1
ATOM 780 C CA . LYS A 1 94 ? -3.335 -26.006 3.711 1.00 76.25 94 LYS A CA 1
ATOM 781 C C . LYS A 1 94 ? -2.037 -26.478 3.046 1.00 76.25 94 LYS A C 1
ATOM 783 O O . LYS A 1 94 ? -1.917 -26.394 1.832 1.00 76.25 94 LYS A O 1
ATOM 788 N N . GLY A 1 95 ? -1.074 -26.935 3.848 1.00 65.31 95 GLY A N 1
ATOM 789 C CA . GLY A 1 95 ? 0.234 -27.404 3.373 1.00 65.31 95 GLY A CA 1
ATOM 790 C C . GLY A 1 95 ? 1.447 -26.808 4.091 1.00 65.31 95 GLY A C 1
ATOM 791 O O . GLY A 1 95 ? 2.562 -27.230 3.807 1.00 65.31 95 GLY A O 1
ATOM 792 N N . ALA A 1 96 ? 1.271 -25.877 5.038 1.00 58.69 96 ALA A N 1
ATOM 793 C CA . ALA A 1 96 ? 2.377 -25.468 5.901 1.00 58.69 96 ALA A CA 1
ATOM 794 C C . ALA A 1 96 ? 2.797 -26.649 6.794 1.00 58.69 96 ALA A C 1
ATOM 796 O O . ALA A 1 96 ? 2.125 -26.972 7.779 1.00 58.69 96 ALA A O 1
ATOM 797 N N . CYS A 1 97 ? 3.896 -27.317 6.430 1.00 48.19 97 CYS A N 1
ATOM 798 C CA . CYS A 1 97 ? 4.612 -28.214 7.324 1.00 48.19 97 CYS A CA 1
ATOM 799 C C . CYS A 1 97 ? 4.843 -27.470 8.639 1.00 48.19 97 CYS A C 1
ATOM 801 O O . CYS A 1 97 ? 5.391 -26.368 8.654 1.00 48.19 97 CYS A O 1
ATOM 803 N N . LYS A 1 98 ? 4.389 -28.065 9.741 1.00 50.19 98 LYS A N 1
ATOM 804 C CA . LYS A 1 98 ? 4.731 -27.617 11.085 1.00 50.19 98 LYS A CA 1
ATOM 805 C C . LYS A 1 98 ? 6.240 -27.809 11.216 1.00 50.19 98 LYS A C 1
ATOM 807 O O . LYS A 1 98 ? 6.684 -28.913 11.501 1.00 50.19 98 LYS A O 1
ATOM 812 N N . VAL A 1 99 ? 7.027 -26.782 10.918 1.00 49.78 99 VAL A N 1
ATOM 813 C CA . VAL A 1 99 ? 8.431 -26.766 11.318 1.00 49.78 99 VAL A CA 1
ATOM 814 C C . VAL A 1 99 ? 8.393 -26.514 12.824 1.00 49.78 99 VAL A C 1
ATOM 816 O O . VAL A 1 99 ? 7.907 -25.453 13.227 1.00 49.78 99 VAL A O 1
ATOM 819 N N . PRO A 1 100 ? 8.772 -27.480 13.681 1.00 41.16 100 PRO A N 1
ATOM 820 C CA . PRO A 1 100 ? 8.935 -27.176 15.092 1.00 41.16 100 PRO A CA 1
ATOM 821 C C . PRO A 1 100 ? 10.010 -26.094 15.211 1.00 41.16 100 PRO A C 1
ATOM 823 O O . PRO A 1 100 ? 11.019 -26.142 14.508 1.00 41.16 100 PRO A O 1
ATOM 826 N N . ALA A 1 101 ? 9.767 -25.102 16.067 1.00 45.84 101 ALA A N 1
ATOM 827 C CA . ALA A 1 101 ? 10.757 -24.097 16.417 1.00 45.84 101 ALA A CA 1
ATOM 828 C C . ALA A 1 101 ? 11.980 -24.813 17.005 1.00 45.84 101 ALA A C 1
ATOM 830 O O . ALA A 1 101 ? 11.962 -25.236 18.158 1.00 45.84 101 ALA A O 1
ATOM 831 N N . GLN A 1 102 ? 13.007 -25.017 16.183 1.00 43.38 102 GLN A N 1
ATOM 832 C CA . GLN A 1 102 ? 14.288 -25.516 16.642 1.00 43.38 102 GLN A CA 1
ATOM 833 C C . GLN A 1 102 ? 15.119 -24.296 17.023 1.00 43.38 102 GLN A C 1
ATOM 835 O O . GLN A 1 102 ? 15.590 -23.545 16.170 1.00 43.38 102 GLN A O 1
ATOM 840 N N . GLU A 1 103 ? 15.231 -24.079 18.328 1.00 45.22 103 GLU A N 1
ATOM 841 C CA . GLU A 1 103 ? 16.248 -23.228 18.926 1.00 45.22 103 GLU A CA 1
ATOM 842 C C . GLU A 1 103 ? 17.613 -23.775 18.485 1.00 45.22 103 GLU A C 1
ATOM 844 O O . GLU A 1 103 ? 17.996 -24.896 18.821 1.00 45.22 103 GLU A O 1
ATOM 849 N N . SER A 1 104 ? 18.309 -23.049 17.615 1.00 43.28 104 SER A N 1
ATOM 850 C CA . SER A 1 104 ? 19.675 -23.372 17.206 1.00 43.28 104 SER A CA 1
ATOM 851 C C . SER A 1 104 ? 20.380 -22.076 16.815 1.00 43.28 104 SER A C 1
ATOM 853 O O . SER A 1 104 ? 20.226 -21.563 15.709 1.00 43.28 104 SER A O 1
ATOM 855 N N . GLN A 1 105 ? 21.131 -21.535 17.773 1.00 46.44 105 GLN A N 1
ATOM 856 C CA . GLN A 1 105 ? 22.279 -20.668 17.522 1.00 46.44 105 GLN A CA 1
ATOM 857 C C . GLN A 1 105 ? 23.267 -21.427 16.624 1.00 46.44 105 GLN A C 1
ATOM 859 O O . GLN A 1 105 ? 23.748 -22.477 17.035 1.00 46.44 105 GLN A O 1
ATOM 864 N N . ASP A 1 106 ? 23.565 -20.916 15.430 1.00 38.41 106 ASP A N 1
ATOM 865 C CA . ASP A 1 106 ? 24.908 -20.419 15.095 1.00 38.41 106 ASP A CA 1
ATOM 866 C C . ASP A 1 106 ? 24.914 -19.717 13.722 1.00 38.41 106 ASP A C 1
ATOM 868 O O . ASP A 1 106 ? 24.058 -19.955 12.868 1.00 38.41 106 ASP A O 1
ATOM 872 N N . GLY A 1 107 ? 25.840 -18.774 13.560 1.00 46.56 107 GLY A N 1
ATOM 873 C CA . GLY A 1 107 ? 25.865 -17.785 12.492 1.00 46.56 107 GLY A CA 1
ATOM 874 C C . GLY A 1 107 ? 26.188 -18.315 11.093 1.00 46.56 107 GLY A C 1
ATOM 875 O O . GLY A 1 107 ? 27.024 -19.186 10.902 1.00 46.56 107 GLY A O 1
ATOM 876 N N . SER A 1 108 ? 25.555 -17.700 10.095 1.00 41.47 108 SER A N 1
ATOM 877 C CA . SER A 1 108 ? 26.125 -17.330 8.791 1.00 41.47 108 SER A CA 1
ATOM 878 C C . SER A 1 108 ? 24.980 -16.843 7.903 1.00 41.47 108 SER A C 1
AT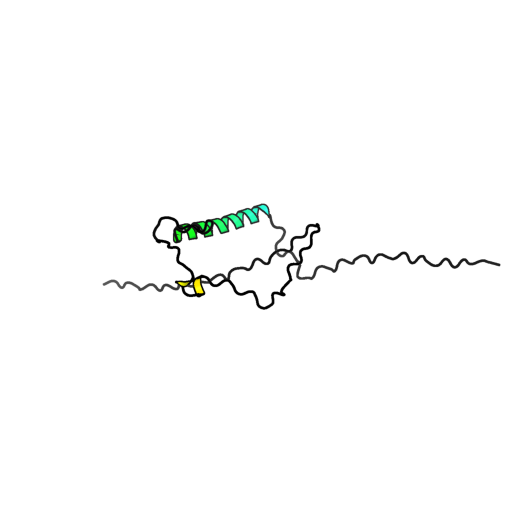OM 880 O O . SER A 1 108 ? 23.936 -17.485 7.792 1.00 41.47 108 SER A O 1
ATOM 882 N N . GLY A 1 109 ? 25.144 -15.653 7.328 1.00 50.88 109 GLY A N 1
ATOM 883 C CA . GLY A 1 109 ? 24.094 -14.940 6.615 1.00 50.88 109 GLY A CA 1
ATOM 884 C C . GLY A 1 109 ? 23.602 -15.670 5.368 1.00 50.88 109 GLY A C 1
ATOM 885 O O . GLY A 1 109 ? 24.316 -15.791 4.379 1.00 50.88 109 GLY A O 1
ATOM 886 N N . SER A 1 110 ? 22.327 -16.053 5.381 1.00 44.06 110 SER A N 1
ATOM 887 C CA . SER A 1 110 ? 21.502 -16.138 4.179 1.00 44.06 110 SER A CA 1
ATOM 888 C C . SER A 1 110 ? 20.033 -16.041 4.591 1.00 44.06 110 SER A C 1
ATOM 890 O O . SER A 1 110 ? 19.489 -16.945 5.221 1.00 44.06 110 SER A O 1
ATOM 892 N N . ARG A 1 111 ? 19.394 -14.896 4.317 1.00 48.25 111 ARG A N 1
ATOM 893 C CA . ARG A 1 111 ? 17.955 -14.704 4.558 1.00 48.25 111 ARG A CA 1
ATOM 894 C C . ARG A 1 111 ? 17.188 -15.472 3.475 1.00 48.25 111 ARG A C 1
ATOM 896 O O . ARG A 1 111 ? 17.357 -15.127 2.306 1.00 48.25 111 ARG A O 1
ATOM 903 N N . PRO A 1 112 ? 16.306 -16.433 3.795 1.00 43.41 112 PRO A N 1
ATOM 904 C CA . PRO A 1 112 ? 15.316 -16.860 2.821 1.00 43.41 112 PRO A CA 1
ATOM 905 C C . PRO A 1 112 ? 14.311 -15.717 2.626 1.00 43.41 112 PRO A C 1
ATOM 907 O O . PRO A 1 112 ? 13.743 -15.195 3.588 1.00 43.41 112 PRO A O 1
ATOM 910 N N . ALA A 1 113 ? 14.132 -15.294 1.375 1.00 46.22 113 ALA A N 1
ATOM 911 C CA . ALA A 1 113 ? 13.121 -14.320 0.991 1.00 46.22 113 ALA A CA 1
ATOM 912 C C . ALA A 1 113 ? 11.733 -14.846 1.389 1.00 46.22 113 ALA A C 1
ATOM 914 O O . ALA A 1 113 ? 11.309 -15.912 0.940 1.00 46.22 113 ALA A O 1
ATOM 915 N N . ALA A 1 114 ? 11.041 -14.110 2.258 1.00 48.59 114 ALA A N 1
ATOM 916 C CA . ALA A 1 114 ? 9.652 -14.390 2.587 1.00 48.59 114 ALA A CA 1
ATOM 917 C C . ALA A 1 114 ? 8.792 -14.256 1.315 1.00 48.59 114 ALA A C 1
ATOM 919 O O . ALA A 1 114 ? 8.997 -13.306 0.554 1.00 48.59 114 ALA A O 1
ATOM 920 N N . PRO A 1 115 ? 7.816 -15.147 1.065 1.00 41.16 115 PRO A N 1
ATOM 921 C CA . PRO A 1 115 ? 6.854 -14.931 -0.002 1.00 41.16 115 PRO A CA 1
ATOM 922 C C . PRO A 1 115 ? 5.984 -13.729 0.377 1.00 41.16 115 PRO A C 1
ATOM 924 O O . PRO A 1 115 ? 5.176 -13.804 1.306 1.00 41.16 115 PRO A O 1
ATOM 927 N N . LEU A 1 116 ? 6.150 -12.614 -0.335 1.00 46.62 116 LEU A N 1
ATOM 928 C CA . LEU A 1 116 ? 5.182 -11.524 -0.324 1.00 46.62 116 LEU A CA 1
ATOM 929 C C . LEU A 1 116 ? 3.879 -12.093 -0.887 1.00 46.62 116 LEU A C 1
ATOM 931 O O . LEU A 1 116 ? 3.753 -12.360 -2.081 1.00 46.62 116 LEU A O 1
ATOM 935 N N . THR A 1 117 ? 2.932 -12.368 0.004 1.00 44.03 117 THR A N 1
ATOM 936 C CA . THR A 1 117 ? 1.597 -12.813 -0.384 1.00 44.03 117 THR A CA 1
ATOM 937 C C . THR A 1 117 ? 0.879 -11.579 -0.913 1.00 44.03 117 THR A C 1
ATOM 939 O O . THR A 1 117 ? 0.494 -10.710 -0.136 1.00 44.03 117 THR A O 1
ATOM 942 N N . GLY A 1 118 ? 0.776 -11.459 -2.238 1.00 41.69 118 GLY A N 1
ATOM 943 C CA . GLY A 1 118 ? -0.015 -10.411 -2.873 1.00 41.69 118 GLY A CA 1
ATOM 944 C C . GLY A 1 118 ? -1.463 -10.497 -2.398 1.00 41.69 118 GLY A C 1
ATOM 945 O O . GLY A 1 118 ? -2.073 -11.568 -2.442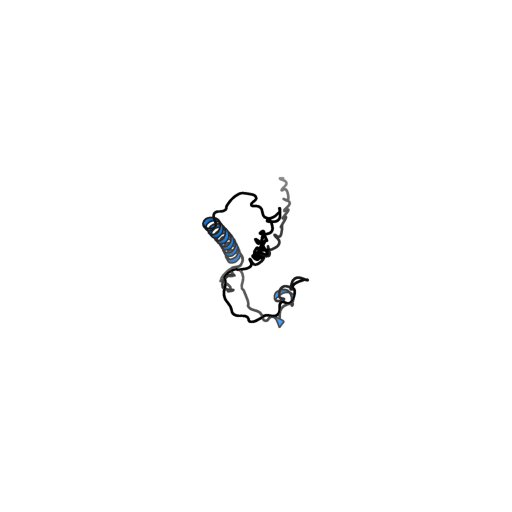 1.00 41.69 118 GLY A O 1
ATOM 946 N N . ALA A 1 119 ? -2.003 -9.381 -1.914 1.00 48.59 119 ALA A N 1
ATOM 947 C CA . ALA A 1 119 ? -3.434 -9.254 -1.695 1.00 48.59 119 ALA A CA 1
ATOM 948 C C . ALA A 1 119 ? -4.155 -9.374 -3.053 1.00 48.59 119 ALA A C 1
ATOM 950 O O . ALA A 1 119 ? -3.660 -8.832 -4.046 1.00 48.59 119 ALA A O 1
ATOM 951 N N . PRO A 1 120 ? -5.298 -10.076 -3.144 1.00 44.16 120 PRO A N 1
ATOM 952 C CA . PRO A 1 120 ? -6.089 -10.063 -4.363 1.00 44.16 120 PRO A CA 1
ATOM 953 C C . PRO A 1 120 ? -6.606 -8.641 -4.602 1.00 44.16 120 PRO A C 1
ATOM 955 O O . PRO A 1 120 ? -7.321 -8.090 -3.767 1.00 44.16 120 PRO A O 1
ATOM 958 N N . ALA A 1 121 ? -6.238 -8.059 -5.745 1.00 41.28 121 ALA A N 1
ATOM 959 C CA . ALA A 1 121 ? -6.856 -6.846 -6.254 1.00 41.28 121 ALA A CA 1
ATOM 960 C C . ALA A 1 121 ? -8.352 -7.120 -6.465 1.00 41.28 121 ALA A C 1
ATOM 962 O O . ALA A 1 121 ? -8.734 -7.965 -7.278 1.00 41.28 121 ALA A O 1
ATOM 963 N N . ASN A 1 122 ? -9.201 -6.442 -5.701 1.00 43.03 122 ASN A N 1
ATOM 964 C CA . ASN A 1 122 ? -10.627 -6.392 -5.964 1.00 43.03 122 ASN A CA 1
ATOM 965 C C . ASN A 1 122 ? -10.848 -5.490 -7.186 1.00 43.03 122 ASN A C 1
ATOM 967 O O . ASN A 1 122 ? -10.616 -4.288 -7.154 1.00 43.03 122 ASN A O 1
ATOM 971 N N . SER A 1 123 ? -11.277 -6.089 -8.293 1.00 51.22 123 SER A N 1
ATOM 972 C CA . SER A 1 123 ? -11.773 -5.345 -9.446 1.00 51.22 123 SER A CA 1
ATOM 973 C C . SER A 1 123 ? -13.187 -4.868 -9.113 1.00 51.22 123 SER A C 1
ATOM 975 O O . SER A 1 123 ? -14.132 -5.654 -9.132 1.00 51.22 123 SER A O 1
ATOM 977 N N . GLU A 1 124 ? -13.326 -3.597 -8.751 1.00 51.91 124 GLU A N 1
ATOM 978 C CA . GLU A 1 124 ? -14.618 -2.921 -8.640 1.00 51.91 124 GLU A CA 1
ATOM 979 C C . GLU A 1 124 ? -15.005 -2.329 -10.004 1.00 51.91 124 GLU A C 1
ATOM 981 O O . GLU A 1 124 ? -14.692 -1.189 -10.333 1.00 51.91 124 GLU A O 1
ATOM 986 N N . ASP A 1 125 ? -15.677 -3.136 -10.831 1.00 44.31 125 ASP A N 1
ATOM 987 C CA . ASP A 1 125 ? -16.467 -2.627 -11.955 1.00 44.31 125 ASP A CA 1
ATOM 988 C C . ASP A 1 125 ? -17.691 -1.904 -11.382 1.00 44.31 125 ASP A C 1
ATOM 990 O O . ASP A 1 125 ? -18.647 -2.526 -10.916 1.00 44.31 125 ASP A O 1
ATOM 994 N N . THR A 1 126 ? -17.636 -0.574 -11.360 1.00 47.25 126 THR A N 1
ATOM 995 C CA . THR A 1 126 ? -18.806 0.253 -11.063 1.00 47.25 126 THR A CA 1
ATOM 996 C C . THR A 1 126 ? -19.369 0.751 -12.386 1.00 47.25 126 THR A C 1
ATOM 998 O O . THR A 1 126 ? -19.059 1.858 -12.825 1.00 47.25 126 THR A O 1
ATOM 1001 N N . HIS A 1 127 ? -20.195 -0.062 -13.048 1.00 52.75 127 HIS A N 1
ATOM 1002 C CA . HIS A 1 127 ? -21.097 0.469 -14.064 1.00 52.75 127 HIS A CA 1
ATOM 1003 C C . HIS A 1 127 ? -22.127 1.364 -13.354 1.00 52.75 127 HIS A C 1
ATOM 1005 O O . HIS A 1 127 ? -22.918 0.912 -12.526 1.00 52.75 127 HIS A O 1
ATOM 1011 N N . LEU A 1 128 ? -22.102 2.660 -13.643 1.00 46.19 128 LEU A N 1
ATOM 1012 C CA . LEU A 1 128 ? -23.135 3.594 -13.213 1.00 46.19 128 LEU A CA 1
ATOM 1013 C C . LEU A 1 128 ? -23.777 4.120 -14.493 1.00 46.19 128 LEU A C 1
ATOM 1015 O O . LEU A 1 128 ? -23.171 4.881 -15.239 1.00 46.19 128 LEU A O 1
ATOM 1019 N N . VAL A 1 129 ? -24.965 3.594 -14.798 1.00 52.81 129 VAL A N 1
ATOM 1020 C CA . VAL A 1 129 ? -25.764 3.987 -15.961 1.00 52.81 129 VAL A CA 1
ATOM 1021 C C . VAL A 1 129 ? -26.383 5.360 -15.682 1.00 52.81 129 VAL A C 1
ATOM 1023 O O . VAL A 1 129 ? -27.062 5.547 -14.673 1.00 52.81 129 VAL A O 1
ATOM 1026 N N . ASP A 1 130 ? -26.138 6.316 -16.575 1.00 50.38 130 ASP A N 1
ATOM 1027 C CA . ASP A 1 130 ? -26.798 7.621 -16.607 1.00 50.38 130 ASP A CA 1
ATOM 1028 C C . ASP A 1 130 ? -28.316 7.479 -16.824 1.00 50.38 130 ASP A C 1
ATOM 1030 O O . ASP A 1 130 ? -28.740 6.883 -17.822 1.00 50.38 130 ASP A O 1
ATOM 1034 N N . PRO A 1 131 ? -29.176 8.097 -15.996 1.00 55.62 131 PRO A N 1
ATOM 1035 C CA . PRO A 1 131 ? -30.530 8.413 -16.412 1.00 55.62 131 PRO A CA 1
ATOM 1036 C C . PRO A 1 131 ? -30.538 9.732 -17.198 1.00 55.62 131 PRO A C 1
ATOM 1038 O O . PRO A 1 131 ? -30.359 10.826 -16.669 1.00 55.62 131 PRO A O 1
ATOM 1041 N N . LYS A 1 132 ? -30.774 9.583 -18.501 1.00 44.16 132 LYS A N 1
ATOM 1042 C CA . LYS A 1 132 ? -31.062 10.622 -19.492 1.00 44.16 132 LYS A CA 1
ATOM 1043 C C . LYS A 1 132 ? -32.202 11.551 -19.037 1.00 44.16 132 LYS A C 1
ATOM 1045 O O . LYS A 1 132 ? -33.334 11.103 -18.881 1.00 44.16 132 LYS A O 1
ATOM 1050 N N . THR A 1 133 ? -31.911 12.845 -18.902 1.00 59.84 133 THR A N 1
ATOM 1051 C CA . THR A 1 133 ? -32.922 13.910 -18.779 1.00 59.84 133 THR A CA 1
ATOM 1052 C C . THR A 1 133 ? -33.504 14.226 -20.157 1.00 59.84 133 THR A C 1
ATOM 1054 O O . THR A 1 133 ? -32.767 14.551 -21.088 1.00 59.84 133 THR A O 1
ATOM 1057 N N . ASP A 1 134 ? -34.824 14.122 -20.277 1.00 51.41 134 ASP A N 1
ATOM 1058 C CA . ASP A 1 134 ? -35.613 14.550 -21.435 1.00 51.41 134 ASP A CA 1
ATOM 1059 C C . ASP A 1 134 ? -36.049 16.019 -21.243 1.00 51.41 134 ASP A C 1
ATOM 1061 O O . ASP A 1 134 ? -36.515 16.358 -20.150 1.00 51.41 134 ASP A O 1
ATOM 1065 N N . PRO A 1 135 ? -35.872 16.916 -22.229 1.00 64.19 135 PRO A N 1
ATOM 1066 C CA . PRO A 1 135 ? -36.373 18.281 -22.137 1.00 64.19 135 PRO A CA 1
ATOM 1067 C C . PRO A 1 135 ? -37.802 18.385 -22.695 1.00 64.19 135 PRO A C 1
ATOM 1069 O O . PRO A 1 135 ? -38.048 18.046 -23.852 1.00 64.19 135 PRO A O 1
ATOM 1072 N N . SER A 1 136 ? -38.722 18.915 -21.883 1.00 56.62 136 SER A N 1
ATOM 1073 C CA . SER A 1 136 ? -39.947 19.579 -22.367 1.00 56.62 136 SER A CA 1
ATOM 1074 C C . SER A 1 136 ? -39.689 21.052 -22.656 1.00 56.62 136 SER A C 1
ATOM 1076 O O . SER A 1 136 ? -38.880 21.656 -21.915 1.00 56.62 136 SER A O 1
#

InterPro domains:
  IPR003175 Cyclin-dependent kinase inhibitor domain [PF02234] (29-77)
  IPR044898 Cyclin-dependent kinase inhibitor domain superfamily [G3DSA:4.10.365.10] (21-104)

Foldseek 3Di:
DDDDDPPDPPPPPPPPPPPPPPDPPPPDDDPDDDDPVVVVVVVVVVVVVVQVVVCVVQCARPVVRGHHDDDDDDDDDDCVVDDCVVVPDDDDPPPPDPPDPDPDDDDDDDDDDDPPPDDDDDPDPDDDDDDDDDDD

Radius of gyration: 31.18 Å; chains: 1; bounding box: 107×78×46 Å